Protein AF-A0A8X7V992-F1 (afdb_monomer)

Mean predicted aligned error: 5.13 Å

Radius of gyration: 12.74 Å; Cα contacts (8 Å, |Δi|>4): 55; chains: 1; bounding box: 28×16×43 Å

Nearest PDB structures (foldseek):
  7lga-assembly2_D  TM=8.544E-01  e=3.458E-03  Homo sapiens
  7lga-assembly1_B  TM=8.326E-01  e=3.249E-03  Homo sapiens
  6tn7-assembly1_B  TM=7.992E-01  e=6.842E-02  Homo sapiens
  4x3x-assembly1_A  TM=7.653E-01  e=1.443E-01  Rattus norvegicus

Foldseek 3Di:
DACPPHDLVVLLVVLVVVPCVVPDDFQVSLVVSLVRYDPQLSVVCVPPDDRHPVRSSVSSNCVVVVVVVVPPDD

Organism: Brassica carinata (NCBI:txid52824)

pLDDT: mean 89.91, std 13.43, range [44.28, 97.94]

Secondary structure (DSSP, 8-state):
---TTS-HHHHHHHHHHTT-TTTS-HHHHHHHHHHHS-HHHHHHTTT---SSHHHHHHHHHHHHHHHHHT----

Solvent-accessible surface area (backbone atoms only — not comparable to full-atom values): 4474 Å² total; per-residue (Å²): 123,65,25,73,90,52,53,66,67,59,33,49,55,54,55,64,69,65,63,48,75,87,77,47,55,55,68,56,48,33,50,52,50,53,72,16,46,45,66,71,56,38,61,77,44,63,91,59,89,64,81,38,60,66,57,48,49,52,56,45,42,52,49,62,52,49,60,59,65,72,72,77,83,133

Sequence (74 aa):
MKQGDSSVREYNSSFLAAGLLDNHDQGMLVKMYRDGLKEDIRVALESTDFSTIDDIMQAALDIEEGARSSSSDS

Structure (mmCIF, N/CA/C/O backbone):
data_AF-A0A8X7V992-F1
#
_entry.id   AF-A0A8X7V992-F1
#
loop_
_atom_site.group_PDB
_atom_site.id
_atom_site.type_symbol
_atom_site.label_atom_id
_atom_site.label_alt_id
_atom_site.label_comp_id
_atom_site.label_asym_id
_atom_site.label_entity_id
_atom_site.label_seq_id
_atom_site.pdbx_PDB_ins_code
_atom_site.Cartn_x
_atom_site.Cartn_y
_atom_site.Cartn_z
_atom_site.occupancy
_atom_site.B_iso_or_equiv
_atom_site.auth_seq_id
_atom_site.auth_comp_id
_atom_site.auth_asym_id
_atom_site.auth_atom_id
_atom_site.pdbx_PDB_model_num
ATOM 1 N N . MET A 1 1 ? 7.196 -10.013 -1.022 1.00 85.31 1 MET A N 1
ATOM 2 C CA . MET A 1 1 ? 7.316 -9.562 0.384 1.00 85.31 1 MET A CA 1
ATOM 3 C C . MET A 1 1 ? 5.930 -9.483 0.985 1.00 85.31 1 MET A C 1
ATOM 5 O O . MET A 1 1 ? 4.990 -9.264 0.234 1.00 85.31 1 MET A O 1
ATOM 9 N N . LYS A 1 2 ? 5.799 -9.679 2.296 1.00 93.81 2 LYS A N 1
ATOM 10 C CA . LYS A 1 2 ? 4.530 -9.530 3.016 1.00 93.81 2 LYS A CA 1
ATOM 11 C C . LYS A 1 2 ? 4.763 -8.645 4.238 1.00 93.81 2 LYS A C 1
ATOM 13 O O . LYS A 1 2 ? 5.856 -8.698 4.793 1.00 93.81 2 LYS A O 1
ATOM 18 N N . GLN A 1 3 ? 3.755 -7.880 4.640 1.00 95.50 3 GLN A N 1
ATOM 19 C CA . GLN A 1 3 ? 3.778 -7.023 5.821 1.00 95.50 3 GLN A CA 1
ATOM 20 C C . GLN A 1 3 ? 4.008 -7.845 7.097 1.00 95.50 3 GLN A C 1
ATOM 22 O O . GLN A 1 3 ? 4.760 -7.418 7.963 1.00 95.50 3 GLN A O 1
ATOM 27 N N . GLY A 1 4 ? 3.430 -9.050 7.196 1.00 93.06 4 GLY A N 1
ATOM 28 C CA . GLY A 1 4 ? 3.616 -9.909 8.371 1.00 93.06 4 GLY A CA 1
ATOM 29 C C . GLY A 1 4 ? 3.151 -9.198 9.639 1.00 93.06 4 GLY A C 1
ATOM 30 O O . GLY A 1 4 ? 2.073 -8.619 9.624 1.00 93.06 4 GLY A O 1
ATOM 31 N N . ASP A 1 5 ? 3.967 -9.193 10.693 1.00 93.25 5 ASP A N 1
ATOM 32 C CA . ASP A 1 5 ? 3.682 -8.460 11.937 1.00 93.25 5 ASP A CA 1
ATOM 33 C C . ASP A 1 5 ? 4.171 -7.002 11.914 1.00 93.25 5 ASP A C 1
ATOM 35 O O . ASP A 1 5 ? 3.826 -6.225 12.806 1.00 93.25 5 ASP A O 1
ATOM 39 N N . SER A 1 6 ? 4.925 -6.606 10.884 1.00 95.69 6 SER A N 1
ATOM 40 C CA . SER A 1 6 ? 5.474 -5.258 10.747 1.00 95.69 6 SER A CA 1
ATOM 41 C C . SER A 1 6 ? 4.383 -4.200 10.560 1.00 95.69 6 SER A C 1
ATOM 43 O O . SER A 1 6 ? 3.277 -4.469 10.073 1.00 95.69 6 SER A O 1
ATOM 45 N N . SER A 1 7 ? 4.714 -2.966 10.931 1.00 96.62 7 SER A N 1
ATOM 46 C CA . SER A 1 7 ? 3.904 -1.794 10.596 1.00 96.62 7 SER A CA 1
ATOM 47 C C . SER A 1 7 ? 3.877 -1.545 9.086 1.00 96.62 7 SER A C 1
ATOM 49 O O . SER A 1 7 ? 4.773 -1.975 8.352 1.00 96.62 7 SER A O 1
ATOM 51 N N . VAL A 1 8 ? 2.884 -0.791 8.609 1.00 97.25 8 VAL A N 1
ATOM 52 C CA . VAL A 1 8 ? 2.813 -0.366 7.199 1.00 97.25 8 VAL A CA 1
ATOM 53 C C . VAL A 1 8 ? 4.062 0.431 6.804 1.00 97.25 8 VAL A C 1
ATOM 55 O O . VAL A 1 8 ? 4.578 0.259 5.701 1.0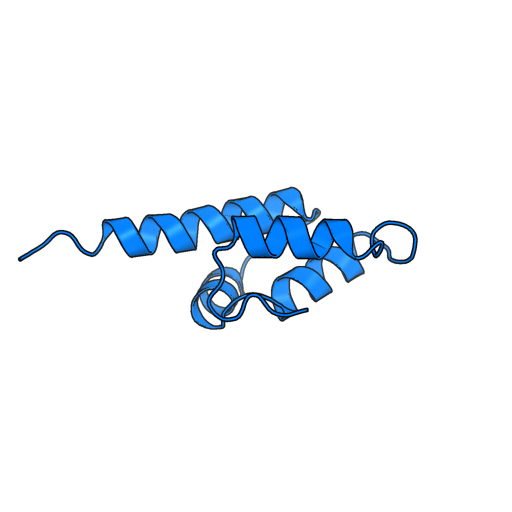0 97.25 8 VAL A O 1
ATOM 58 N N . ARG A 1 9 ? 4.616 1.239 7.721 1.00 96.25 9 ARG A N 1
ATOM 59 C CA . ARG A 1 9 ? 5.860 1.995 7.487 1.00 96.25 9 ARG A CA 1
ATOM 60 C C . ARG A 1 9 ? 7.061 1.080 7.247 1.00 96.25 9 ARG A C 1
ATOM 62 O O . ARG A 1 9 ? 7.771 1.254 6.261 1.00 96.25 9 ARG A O 1
ATOM 69 N N . GLU A 1 10 ? 7.273 0.095 8.117 1.00 96.94 10 GLU A N 1
ATOM 70 C CA . GLU A 1 10 ? 8.380 -0.868 7.990 1.00 96.94 10 GLU A CA 1
ATOM 71 C C . GLU A 1 10 ? 8.236 -1.744 6.740 1.00 96.94 10 GLU A C 1
ATOM 73 O O . GLU A 1 10 ? 9.219 -2.025 6.043 1.00 96.94 10 GLU A O 1
ATOM 78 N N . TYR A 1 11 ? 7.002 -2.142 6.426 1.00 97.44 11 TYR A N 1
ATOM 79 C CA . TYR A 1 11 ? 6.697 -2.856 5.196 1.00 97.44 11 TYR A CA 1
ATOM 80 C C . TYR A 1 11 ? 7.015 -2.007 3.962 1.00 97.44 11 TYR A C 1
ATOM 82 O O . TYR A 1 11 ? 7.688 -2.497 3.056 1.00 97.44 11 TYR A O 1
ATOM 90 N N . ASN A 1 12 ? 6.620 -0.730 3.949 1.00 95.81 12 ASN A N 1
ATOM 91 C CA . ASN A 1 12 ? 6.916 0.188 2.853 1.00 95.81 12 ASN A CA 1
ATOM 92 C C . ASN A 1 12 ? 8.425 0.353 2.632 1.00 95.81 12 ASN A C 1
ATOM 94 O O . ASN A 1 12 ? 8.906 0.201 1.511 1.00 95.81 12 ASN A O 1
ATOM 98 N N . SER A 1 13 ? 9.192 0.589 3.701 1.00 95.31 13 SER A N 1
ATOM 99 C CA . SER A 1 13 ? 10.654 0.684 3.605 1.00 95.31 13 SER A CA 1
ATOM 100 C C . SER A 1 13 ? 11.269 -0.584 3.008 1.00 95.31 13 SER A C 1
ATOM 102 O O . SER A 1 13 ? 12.124 -0.496 2.128 1.00 95.31 13 SER A O 1
ATOM 104 N N . SER A 1 14 ? 10.798 -1.760 3.432 1.00 94.44 14 SER A N 1
ATOM 105 C CA . SER A 1 14 ? 11.258 -3.043 2.889 1.00 94.44 14 SER A CA 1
ATOM 106 C C . SER A 1 14 ? 10.871 -3.218 1.418 1.00 94.44 14 SER A C 1
ATOM 108 O O . SER A 1 14 ? 11.674 -3.702 0.621 1.00 94.44 14 SER A O 1
ATOM 110 N N . PHE A 1 15 ? 9.660 -2.797 1.045 1.00 94.69 15 PHE A N 1
ATOM 111 C CA . PHE A 1 15 ? 9.160 -2.878 -0.323 1.00 94.69 15 PHE A CA 1
ATOM 112 C C . PHE A 1 15 ? 10.000 -2.033 -1.289 1.00 94.69 15 PHE A C 1
ATOM 114 O O . PHE A 1 15 ? 10.429 -2.533 -2.329 1.00 94.69 15 PHE A O 1
ATOM 121 N N . LEU A 1 16 ? 10.289 -0.783 -0.918 1.00 92.38 16 LEU A N 1
ATOM 122 C CA . LEU A 1 16 ? 11.102 0.134 -1.721 1.00 92.38 16 LEU A CA 1
ATOM 123 C C . LEU A 1 16 ? 12.567 -0.323 -1.812 1.00 92.38 16 LEU A C 1
ATOM 125 O O . LEU A 1 16 ? 13.184 -0.219 -2.872 1.00 92.38 16 LEU A O 1
ATOM 129 N N . ALA A 1 17 ? 13.114 -0.889 -0.732 1.00 93.31 17 ALA A N 1
ATOM 130 C CA . ALA A 1 17 ? 14.489 -1.391 -0.697 1.00 93.31 17 ALA A CA 1
ATOM 131 C C . ALA A 1 17 ? 14.719 -2.643 -1.565 1.00 93.31 17 ALA A C 1
ATOM 133 O O . ALA A 1 17 ? 15.863 -2.977 -1.868 1.00 93.31 17 ALA A O 1
ATOM 134 N N . ALA A 1 18 ? 13.662 -3.335 -1.994 1.00 89.25 18 ALA A N 1
ATOM 135 C CA . ALA A 1 18 ? 13.779 -4.558 -2.784 1.00 89.25 18 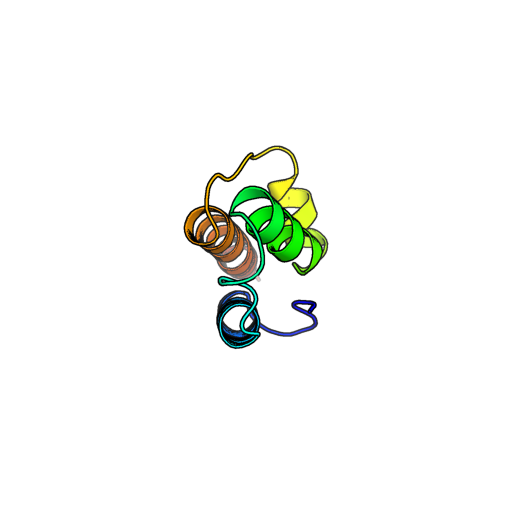ALA A CA 1
ATOM 136 C C . ALA A 1 18 ? 14.167 -4.337 -4.258 1.00 89.25 18 ALA A C 1
ATOM 138 O O . ALA A 1 18 ? 14.258 -5.310 -5.005 1.00 89.25 18 ALA A O 1
ATOM 139 N N . GLY A 1 19 ? 14.371 -3.088 -4.696 1.00 85.19 19 GLY A N 1
ATOM 140 C CA . GLY A 1 19 ? 14.805 -2.783 -6.065 1.00 85.19 19 GLY A CA 1
ATOM 141 C C . GLY A 1 19 ? 13.771 -3.151 -7.136 1.00 85.19 19 GLY A C 1
ATOM 142 O O . GLY A 1 19 ? 14.123 -3.464 -8.271 1.00 85.19 19 GLY A O 1
ATOM 143 N N . LEU A 1 20 ? 12.485 -3.161 -6.772 1.00 85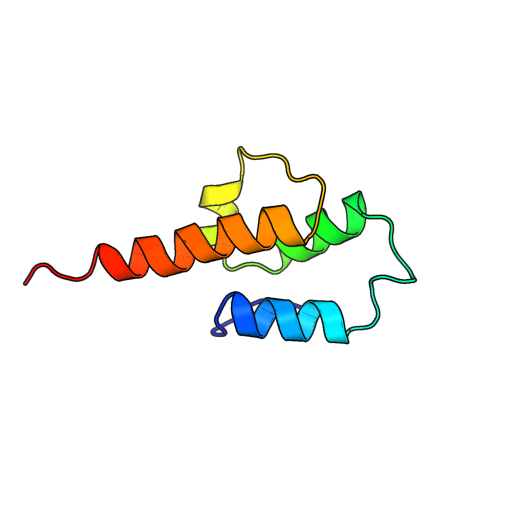.00 20 LEU A N 1
ATOM 144 C CA . LEU A 1 20 ? 11.387 -3.521 -7.677 1.00 85.00 20 LEU A CA 1
ATOM 145 C C . LEU A 1 20 ? 10.993 -2.379 -8.621 1.00 85.00 20 LEU A C 1
ATOM 147 O O . LEU A 1 20 ? 10.452 -2.645 -9.692 1.00 85.00 20 LEU A O 1
ATOM 151 N N . LEU A 1 21 ? 11.271 -1.130 -8.231 1.00 83.62 21 LEU A N 1
ATOM 152 C CA . LEU A 1 21 ? 10.834 0.075 -8.945 1.00 83.62 21 LEU A CA 1
ATOM 153 C C . LEU A 1 21 ? 11.373 0.154 -10.380 1.00 83.62 21 LEU A C 1
ATOM 155 O O . LEU A 1 21 ? 10.679 0.651 -11.259 1.00 83.62 21 LEU A O 1
ATOM 159 N N . ASP A 1 22 ? 12.570 -0.380 -10.625 1.00 85.06 22 ASP A N 1
ATOM 160 C CA . ASP A 1 22 ? 13.217 -0.325 -11.941 1.00 85.06 22 ASP A CA 1
ATOM 161 C C . ASP A 1 22 ? 12.752 -1.442 -12.894 1.00 85.06 22 ASP A C 1
ATOM 163 O O . ASP A 1 22 ? 13.042 -1.400 -14.088 1.00 85.06 22 ASP A O 1
ATOM 167 N N . ASN A 1 23 ? 12.034 -2.452 -12.383 1.00 89.69 23 ASN A N 1
ATOM 168 C CA . ASN A 1 23 ? 11.706 -3.681 -13.118 1.00 89.69 23 ASN A CA 1
ATOM 169 C C . ASN A 1 23 ? 10.210 -3.854 -13.416 1.00 89.69 23 ASN A C 1
ATOM 171 O O . ASN A 1 23 ? 9.826 -4.782 -14.132 1.00 89.69 23 ASN A O 1
ATOM 175 N N . HIS A 1 24 ? 9.358 -2.993 -12.861 1.00 92.88 24 HIS A N 1
ATOM 176 C CA . HIS A 1 24 ? 7.908 -3.128 -12.935 1.00 92.88 24 HIS A CA 1
ATOM 177 C C . HIS A 1 24 ? 7.239 -1.779 -13.189 1.00 92.88 24 HIS A C 1
ATOM 179 O O . HIS A 1 24 ? 7.683 -0.748 -12.691 1.00 92.88 24 HIS A O 1
ATOM 185 N N . ASP A 1 25 ? 6.144 -1.791 -13.949 1.00 95.00 25 ASP A N 1
ATOM 186 C CA . ASP A 1 25 ? 5.296 -0.610 -14.089 1.00 95.00 25 ASP A CA 1
ATOM 187 C C . ASP A 1 25 ? 4.539 -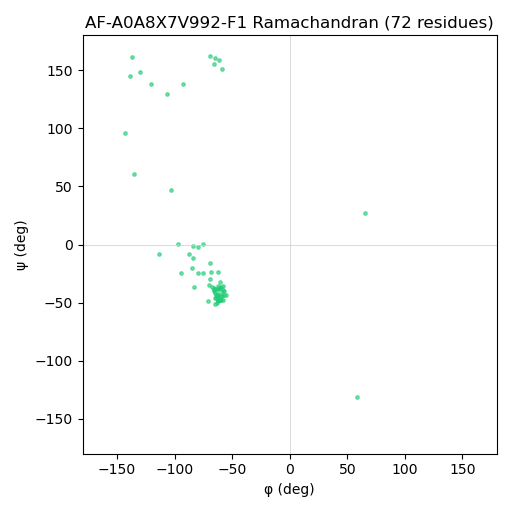0.294 -12.784 1.00 95.00 25 ASP A C 1
ATOM 189 O O . ASP A 1 25 ? 4.403 -1.135 -11.891 1.00 95.00 25 ASP A O 1
ATOM 193 N N . GLN A 1 26 ? 4.029 0.937 -12.680 1.00 93.81 26 GLN A N 1
ATOM 194 C CA . GLN A 1 26 ? 3.300 1.411 -11.497 1.00 93.81 26 GLN A CA 1
ATOM 195 C C . GLN A 1 26 ? 2.088 0.539 -11.145 1.00 93.81 26 GLN A C 1
ATOM 197 O O . GLN A 1 26 ? 1.872 0.249 -9.972 1.00 93.81 26 GLN A O 1
ATOM 202 N N . GLY A 1 27 ? 1.326 0.067 -12.135 1.00 95.62 27 GLY A N 1
ATOM 203 C CA . GLY A 1 27 ? 0.149 -0.767 -11.880 1.00 95.62 27 GLY A CA 1
ATOM 204 C C . GLY A 1 27 ? 0.524 -2.108 -11.248 1.00 95.62 27 GLY A C 1
ATOM 205 O O . GLY A 1 27 ? -0.106 -2.553 -10.286 1.00 95.62 27 GLY A O 1
ATOM 206 N N . MET A 1 28 ? 1.597 -2.730 -11.740 1.00 95.44 28 MET A N 1
ATOM 207 C CA . MET A 1 28 ? 2.157 -3.945 -11.157 1.00 95.44 28 MET A CA 1
ATOM 208 C C . MET A 1 28 ? 2.695 -3.693 -9.746 1.00 95.44 28 MET A C 1
ATOM 210 O O . MET A 1 28 ? 2.425 -4.486 -8.846 1.00 95.44 28 MET A O 1
ATOM 214 N N . LEU A 1 29 ? 3.409 -2.587 -9.525 1.00 96.06 29 LEU A N 1
ATOM 215 C CA . LEU A 1 29 ? 3.937 -2.224 -8.208 1.00 96.06 29 LEU A CA 1
ATOM 216 C C . LEU A 1 29 ? 2.812 -2.048 -7.179 1.00 96.06 29 LEU A C 1
ATOM 218 O O . LEU A 1 29 ? 2.877 -2.645 -6.105 1.00 96.06 29 LEU A O 1
ATOM 222 N N . VAL A 1 30 ? 1.754 -1.308 -7.523 1.00 97.06 30 VAL A N 1
ATOM 223 C CA . VAL A 1 30 ? 0.567 -1.122 -6.671 1.00 97.06 30 VAL A CA 1
ATOM 224 C C . VAL A 1 30 ? -0.089 -2.460 -6.338 1.00 97.06 30 VAL A C 1
ATOM 226 O O . VAL A 1 30 ? -0.408 -2.723 -5.176 1.00 97.06 30 VAL A O 1
ATOM 229 N N . LYS A 1 31 ? -0.240 -3.345 -7.330 1.00 96.12 31 LYS A N 1
ATOM 230 C CA . LYS A 1 31 ? -0.795 -4.685 -7.113 1.00 96.12 31 LYS A CA 1
ATOM 231 C C . LYS A 1 31 ? 0.073 -5.513 -6.163 1.00 96.12 31 LYS A C 1
ATOM 233 O O . LYS A 1 31 ? -0.437 -6.074 -5.198 1.00 96.12 31 LYS A O 1
ATOM 238 N N . MET A 1 32 ? 1.386 -5.548 -6.390 1.00 96.12 32 MET A N 1
ATOM 239 C CA . MET A 1 32 ? 2.333 -6.267 -5.530 1.00 96.12 32 MET A CA 1
ATOM 240 C C . MET A 1 32 ? 2.340 -5.727 -4.097 1.00 96.12 32 MET A C 1
ATOM 242 O O . MET A 1 32 ? 2.469 -6.507 -3.151 1.00 96.12 32 MET A O 1
ATOM 246 N N . TYR A 1 33 ? 2.202 -4.410 -3.935 1.00 97.06 33 TYR A N 1
ATOM 247 C CA . TYR A 1 33 ? 2.097 -3.768 -2.630 1.00 97.06 33 TYR A CA 1
ATOM 248 C C . TYR A 1 33 ? 0.815 -4.202 -1.908 1.00 97.06 33 TYR A C 1
ATOM 250 O O . TYR A 1 33 ? 0.873 -4.715 -0.791 1.00 97.06 33 TYR A O 1
ATOM 258 N N . ARG A 1 34 ? -0.343 -4.105 -2.578 1.00 97.38 34 ARG A N 1
ATOM 259 C CA . ARG A 1 34 ? -1.642 -4.563 -2.052 1.00 97.38 34 ARG A CA 1
ATOM 260 C C . ARG A 1 34 ? -1.617 -6.035 -1.638 1.00 97.38 34 ARG A C 1
ATOM 262 O O . ARG A 1 34 ? -2.131 -6.395 -0.578 1.00 97.38 34 ARG A O 1
ATOM 269 N N . ASP A 1 35 ? -1.009 -6.890 -2.452 1.00 96.62 35 ASP A N 1
ATOM 270 C CA . ASP A 1 35 ? -0.903 -8.329 -2.194 1.00 96.62 35 ASP A CA 1
ATOM 271 C C . ASP A 1 35 ? 0.010 -8.643 -0.994 1.00 96.62 35 ASP A C 1
ATOM 273 O O . ASP A 1 35 ? -0.139 -9.678 -0.334 1.00 96.62 35 ASP A O 1
ATOM 277 N N . GLY A 1 36 ? 0.932 -7.742 -0.653 1.00 96.94 36 GLY A N 1
ATOM 278 C CA . GLY A 1 36 ? 1.795 -7.884 0.513 1.00 96.94 36 GLY A CA 1
ATOM 279 C C . GLY A 1 36 ? 1.194 -7.384 1.827 1.00 96.94 36 GLY A C 1
ATOM 280 O O . GLY A 1 36 ? 1.654 -7.840 2.872 1.00 96.94 36 GLY A O 1
ATOM 281 N N . LEU A 1 37 ? 0.178 -6.516 1.810 1.00 97.94 37 LEU A N 1
ATOM 282 C CA . LEU A 1 37 ? -0.463 -5.990 3.026 1.00 97.94 37 LEU A CA 1
ATOM 283 C C . LEU A 1 37 ? -1.108 -7.093 3.889 1.00 97.94 37 LEU A C 1
ATOM 285 O O . LEU A 1 37 ? -1.414 -8.195 3.410 1.00 97.94 37 LEU A O 1
ATOM 289 N N . LYS A 1 38 ? -1.323 -6.797 5.178 1.00 96.81 38 LYS A N 1
ATOM 290 C CA . LYS A 1 38 ? -2.159 -7.618 6.067 1.00 96.81 38 LYS A CA 1
ATOM 291 C C . LYS A 1 38 ? -3.582 -7.730 5.513 1.00 96.81 38 LYS A C 1
ATOM 293 O O . LYS A 1 38 ? -4.047 -6.876 4.761 1.00 96.81 38 LYS A O 1
ATOM 298 N N . GLU A 1 39 ? -4.245 -8.839 5.828 1.00 95.75 39 GLU A N 1
ATOM 299 C CA . GLU A 1 39 ? -5.558 -9.168 5.267 1.00 95.75 39 GLU A CA 1
ATOM 300 C C . GLU A 1 39 ? -6.636 -8.148 5.638 1.00 95.75 39 GLU A C 1
ATOM 302 O O . GLU A 1 39 ? -7.371 -7.719 4.757 1.00 95.75 39 GLU A O 1
ATOM 307 N N . ASP A 1 40 ? -6.675 -7.706 6.891 1.00 95.06 40 ASP A N 1
ATOM 308 C CA . ASP A 1 40 ? -7.592 -6.674 7.383 1.00 95.06 40 ASP A CA 1
ATOM 309 C C . ASP A 1 40 ? -7.454 -5.353 6.611 1.00 95.06 40 ASP A C 1
ATOM 311 O O . ASP A 1 40 ? -8.448 -4.813 6.123 1.00 95.06 40 ASP A O 1
ATOM 315 N N . ILE A 1 41 ? -6.222 -4.878 6.412 1.00 96.50 41 ILE A N 1
ATOM 316 C CA . ILE A 1 41 ? -5.936 -3.676 5.620 1.00 96.50 41 ILE A CA 1
ATOM 317 C C . ILE A 1 41 ? -6.320 -3.906 4.154 1.00 96.50 41 ILE A C 1
ATOM 319 O O . ILE A 1 41 ? -6.979 -3.070 3.545 1.00 96.50 41 ILE A O 1
ATOM 323 N N . ARG A 1 42 ? -5.949 -5.050 3.568 1.00 96.06 42 ARG A N 1
ATOM 324 C CA . ARG A 1 42 ? -6.255 -5.365 2.165 1.00 96.06 42 ARG A CA 1
ATOM 325 C C . ARG A 1 42 ? -7.760 -5.380 1.895 1.00 96.06 42 ARG A C 1
ATO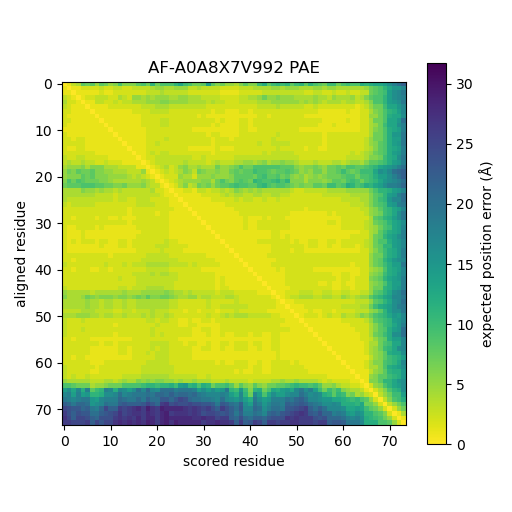M 327 O O . ARG A 1 42 ? -8.183 -4.820 0.888 1.00 96.06 42 ARG A O 1
ATOM 334 N N . VAL A 1 43 ? -8.542 -6.003 2.776 1.00 96.00 43 VAL A N 1
ATOM 335 C CA . VAL A 1 43 ? -10.009 -6.063 2.679 1.00 96.00 43 VAL A CA 1
ATOM 336 C C . VAL A 1 43 ? -10.605 -4.660 2.784 1.00 96.00 43 VAL A C 1
ATOM 338 O O . VAL A 1 43 ? -11.441 -4.287 1.967 1.00 96.00 43 VAL A O 1
ATOM 341 N N . ALA A 1 44 ? -10.125 -3.839 3.721 1.00 95.88 44 ALA A N 1
ATOM 342 C CA . ALA A 1 44 ? -10.569 -2.450 3.847 1.00 95.88 44 ALA A CA 1
ATOM 343 C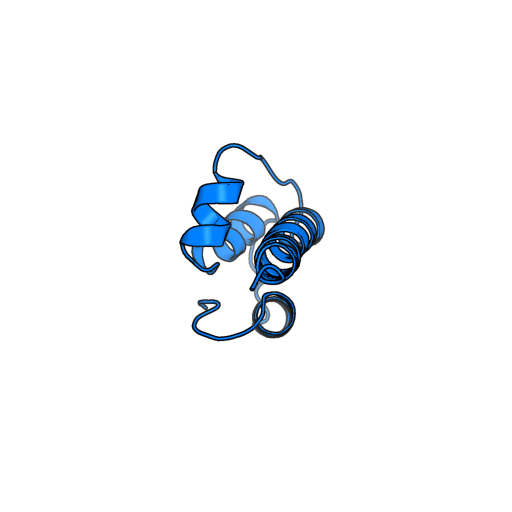 C . ALA A 1 44 ? -10.248 -1.586 2.606 1.00 95.88 44 ALA A C 1
ATOM 345 O O . ALA A 1 44 ? -10.924 -0.591 2.354 1.00 95.88 44 ALA A O 1
ATOM 346 N N . LEU A 1 45 ? -9.250 -1.977 1.809 1.00 95.94 45 LEU A N 1
ATOM 347 C CA . LEU A 1 45 ? -8.829 -1.291 0.585 1.00 95.94 45 LEU A CA 1
ATOM 348 C C . LEU A 1 45 ? -9.415 -1.881 -0.709 1.00 95.94 45 LEU A C 1
ATOM 350 O O . LEU A 1 45 ? -9.075 -1.396 -1.793 1.00 95.94 45 LEU A O 1
ATOM 354 N N . GLU A 1 46 ? -10.243 -2.928 -0.638 1.00 93.19 46 GLU A N 1
ATOM 355 C CA . GLU A 1 46 ? -10.663 -3.711 -1.810 1.00 93.19 46 GLU A CA 1
ATOM 356 C C . GLU A 1 46 ? -11.376 -2.854 -2.867 1.00 93.19 46 GLU A C 1
ATOM 358 O O . GLU A 1 46 ? -11.078 -2.979 -4.054 1.00 93.19 46 GLU A O 1
ATOM 363 N N . SER A 1 47 ? -12.235 -1.928 -2.433 1.00 92.44 47 SER A N 1
ATOM 364 C CA . SER A 1 47 ? -13.053 -1.069 -3.301 1.00 92.44 47 SER A CA 1
ATOM 365 C C . SER A 1 47 ? -12.356 0.189 -3.827 1.00 92.44 47 SER A C 1
ATOM 367 O O . SER A 1 47 ? -12.986 0.973 -4.534 1.00 92.44 47 SER A O 1
ATOM 369 N N . THR A 1 48 ? -11.101 0.430 -3.448 1.00 95.12 48 THR A N 1
ATOM 370 C CA . THR A 1 48 ? -10.375 1.653 -3.816 1.00 95.12 48 THR A CA 1
ATOM 371 C C . THR A 1 48 ? -9.334 1.338 -4.877 1.00 95.12 48 THR A C 1
ATOM 373 O O . THR A 1 48 ? -8.526 0.434 -4.690 1.00 95.12 48 THR A O 1
ATOM 376 N N . ASP A 1 49 ? -9.299 2.094 -5.968 1.00 94.50 49 ASP A N 1
ATOM 377 C CA . ASP A 1 49 ? -8.224 1.995 -6.955 1.00 94.50 49 ASP A CA 1
ATOM 378 C C . ASP A 1 49 ? -7.115 3.002 -6.638 1.00 94.50 49 ASP A C 1
ATOM 380 O O . ASP A 1 49 ? -7.382 4.152 -6.290 1.00 94.50 49 ASP A O 1
ATOM 38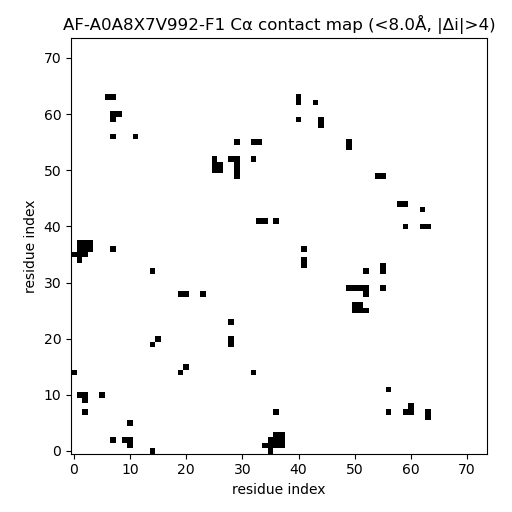4 N N . PHE A 1 50 ? -5.861 2.571 -6.777 1.00 96.81 50 PHE A N 1
ATOM 385 C CA . PHE A 1 50 ? -4.682 3.389 -6.495 1.00 96.81 50 PHE A CA 1
ATOM 386 C C . PHE A 1 50 ? -3.814 3.521 -7.741 1.00 96.81 50 PHE A C 1
ATOM 388 O O . PHE A 1 50 ? -3.610 2.548 -8.466 1.00 96.81 50 PHE A O 1
ATOM 395 N N . SER A 1 51 ? -3.302 4.729 -7.981 1.00 94.31 51 SER A N 1
ATOM 396 C CA . SER A 1 51 ? -2.442 5.013 -9.138 1.00 94.31 51 SER A CA 1
ATOM 397 C C . SER A 1 51 ? -0.956 4.909 -8.803 1.00 94.31 51 SER A C 1
ATOM 399 O O . SER A 1 51 ? -0.150 4.675 -9.703 1.00 94.31 51 SER A O 1
ATOM 401 N N . THR A 1 52 ? -0.589 5.079 -7.530 1.00 96.38 52 THR A N 1
ATOM 402 C CA . THR A 1 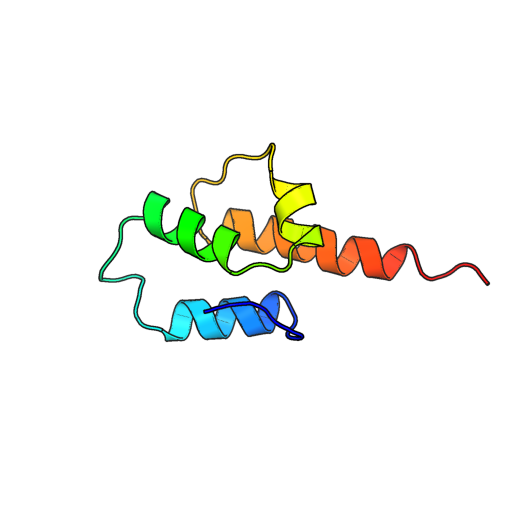52 ? 0.803 5.054 -7.074 1.00 96.38 52 THR A CA 1
ATOM 403 C C . THR A 1 52 ? 0.980 4.270 -5.774 1.00 96.38 52 THR A C 1
ATOM 405 O O . THR A 1 52 ? 0.025 4.045 -5.026 1.00 96.38 52 THR A O 1
ATOM 408 N N . ILE A 1 53 ? 2.227 3.873 -5.495 1.00 96.12 53 ILE A N 1
ATOM 409 C CA . ILE A 1 53 ? 2.625 3.288 -4.204 1.00 96.12 53 ILE A CA 1
ATOM 410 C C . ILE A 1 53 ? 2.326 4.236 -3.037 1.00 96.12 53 ILE A C 1
ATOM 412 O O . ILE A 1 53 ? 1.866 3.778 -1.995 1.00 96.12 53 ILE A O 1
ATOM 416 N N . ASP A 1 54 ? 2.543 5.538 -3.214 1.00 95.94 54 ASP A N 1
ATOM 417 C CA . ASP A 1 54 ? 2.323 6.517 -2.149 1.00 95.94 54 ASP A CA 1
ATOM 418 C C . ASP A 1 54 ? 0.835 6.613 -1.776 1.00 95.94 54 ASP A C 1
ATOM 420 O O . ASP A 1 54 ? 0.507 6.647 -0.589 1.00 95.94 54 ASP A O 1
ATOM 424 N N . ASP A 1 55 ? -0.070 6.556 -2.764 1.00 97.00 55 ASP A N 1
ATOM 425 C CA . ASP A 1 55 ? -1.519 6.594 -2.516 1.00 97.00 55 ASP A CA 1
ATOM 426 C C . ASP A 1 55 ? -1.982 5.388 -1.682 1.00 97.00 55 ASP A C 1
ATOM 428 O O . ASP A 1 55 ? -2.687 5.540 -0.681 1.00 97.00 55 ASP A O 1
ATOM 432 N N . ILE A 1 56 ? -1.569 4.174 -2.076 1.00 97.88 56 ILE A N 1
ATOM 433 C CA . ILE A 1 56 ? -1.948 2.950 -1.356 1.00 97.88 56 ILE A CA 1
ATOM 434 C C . ILE A 1 56 ? -1.259 2.857 0.010 1.00 97.88 56 ILE A C 1
ATOM 436 O O . ILE A 1 56 ? -1.868 2.374 0.966 1.00 97.88 56 ILE A O 1
ATOM 440 N N . MET A 1 57 ? -0.020 3.342 0.135 1.00 96.56 57 MET A N 1
ATOM 441 C CA . MET A 1 57 ? 0.690 3.414 1.412 1.00 96.56 57 MET A CA 1
ATOM 442 C C . MET A 1 57 ? -0.054 4.323 2.391 1.00 96.56 57 MET A C 1
ATOM 444 O O . MET A 1 57 ? -0.270 3.926 3.535 1.00 96.56 57 MET A O 1
ATOM 448 N N . GLN A 1 58 ? -0.465 5.518 1.959 1.00 97.38 58 GLN A N 1
ATOM 449 C CA . GLN A 1 58 ? -1.168 6.453 2.834 1.00 97.38 58 GLN A CA 1
ATOM 450 C C . GLN A 1 58 ? -2.514 5.882 3.293 1.00 97.38 58 GLN A C 1
ATOM 452 O O . GLN A 1 58 ? -2.801 5.890 4.486 1.00 97.38 58 GLN A O 1
ATOM 457 N N . ALA A 1 59 ? -3.288 5.285 2.384 1.00 97.00 59 ALA A N 1
ATOM 458 C CA . ALA A 1 59 ? -4.551 4.647 2.749 1.00 97.00 59 ALA A CA 1
ATOM 459 C C . ALA A 1 59 ? -4.356 3.466 3.721 1.00 97.00 59 ALA A C 1
ATOM 461 O O . ALA A 1 59 ? -5.137 3.284 4.655 1.00 97.00 59 ALA A O 1
ATOM 462 N N . ALA A 1 60 ? -3.293 2.674 3.542 1.00 97.25 60 ALA A N 1
ATOM 463 C CA . ALA A 1 60 ? -2.944 1.598 4.466 1.00 97.25 60 ALA A CA 1
ATOM 464 C C . ALA A 1 60 ? -2.541 2.125 5.857 1.00 97.25 60 ALA A C 1
ATOM 466 O O . ALA A 1 60 ? -2.904 1.512 6.864 1.00 97.25 60 ALA A O 1
ATOM 467 N N . LEU A 1 61 ? -1.825 3.256 5.929 1.00 96.62 61 LEU A N 1
ATOM 468 C CA . LEU A 1 61 ? -1.485 3.918 7.194 1.00 96.62 61 LEU A CA 1
ATOM 469 C C . LEU A 1 61 ? -2.734 4.403 7.924 1.00 96.62 61 LEU A C 1
ATOM 471 O O . LEU A 1 61 ? -2.867 4.145 9.119 1.00 96.62 61 LEU A O 1
ATOM 475 N N . ASP A 1 62 ? -3.657 5.043 7.208 1.00 95.69 62 ASP A N 1
ATOM 476 C CA . ASP A 1 62 ? -4.890 5.569 7.792 1.00 95.69 62 ASP A CA 1
ATOM 477 C C . ASP A 1 62 ? -5.727 4.446 8.430 1.00 95.69 62 ASP A C 1
ATOM 479 O O . ASP A 1 62 ? -6.304 4.627 9.503 1.00 95.69 62 ASP A O 1
ATOM 483 N N . ILE A 1 63 ? -5.741 3.251 7.827 1.00 94.88 63 ILE A N 1
ATOM 484 C CA . ILE A 1 63 ? -6.403 2.066 8.395 1.00 94.88 63 ILE A CA 1
ATOM 485 C C . ILE A 1 63 ? -5.648 1.538 9.621 1.00 94.88 63 ILE A C 1
ATOM 487 O O . ILE A 1 63 ? -6.269 1.290 10.656 1.00 94.88 63 ILE A O 1
ATOM 491 N N . GLU A 1 64 ? -4.324 1.364 9.535 1.00 94.75 64 GLU A N 1
ATOM 492 C CA . GLU A 1 64 ? -3.516 0.838 10.647 1.00 94.75 64 GLU A CA 1
ATOM 493 C C . GLU A 1 64 ? -3.574 1.757 11.883 1.00 94.75 64 GLU A C 1
ATOM 495 O O . GLU A 1 64 ? -3.645 1.282 13.019 1.00 94.75 64 GLU A O 1
ATOM 500 N N . GLU A 1 65 ? -3.577 3.074 11.681 1.00 90.50 65 GLU A N 1
ATOM 501 C CA . GLU A 1 65 ? -3.641 4.081 12.746 1.00 90.50 65 GLU A CA 1
ATOM 502 C C . GLU A 1 65 ? -5.074 4.345 13.226 1.00 90.50 65 GLU A C 1
ATOM 504 O O . GLU A 1 65 ? -5.312 4.503 14.429 1.00 90.50 65 GLU A O 1
ATOM 509 N N . GLY A 1 66 ? -6.050 4.317 12.317 1.00 82.38 66 GLY A N 1
ATOM 510 C CA . GLY A 1 66 ? -7.471 4.406 12.643 1.00 82.38 66 GLY A CA 1
ATOM 511 C C . GLY A 1 66 ? -7.943 3.234 13.505 1.00 82.38 66 GLY A C 1
ATOM 512 O O . GLY A 1 66 ? -8.613 3.449 14.514 1.00 82.38 66 GLY A O 1
ATOM 513 N N . ALA A 1 67 ? -7.508 2.007 13.196 1.00 62.53 67 ALA A N 1
ATOM 514 C CA . ALA A 1 67 ? -7.808 0.820 14.002 1.00 62.53 67 ALA A CA 1
ATOM 515 C C . ALA A 1 67 ? -7.225 0.907 15.425 1.00 62.53 67 ALA A C 1
ATOM 517 O O . ALA A 1 67 ? -7.858 0.477 16.391 1.00 62.53 67 ALA A O 1
ATOM 518 N N . ARG A 1 68 ? -6.042 1.516 15.582 1.00 57.56 68 ARG A N 1
ATOM 519 C CA . ARG A 1 68 ? -5.421 1.748 16.901 1.00 57.56 68 ARG A CA 1
ATOM 520 C C . ARG A 1 68 ? -6.175 2.788 17.730 1.00 57.56 68 ARG A C 1
ATOM 522 O O . ARG A 1 68 ? -6.189 2.693 18.957 1.00 57.56 68 ARG A O 1
ATOM 529 N N . SER A 1 69 ? -6.830 3.738 17.067 1.00 54.28 69 SER A N 1
ATOM 530 C CA . SER A 1 69 ? -7.599 4.816 17.700 1.00 54.28 69 SER A CA 1
ATOM 531 C C . SER A 1 69 ? -8.947 4.341 18.260 1.00 54.28 69 SER A C 1
ATOM 533 O O . SER A 1 69 ? -9.456 4.925 19.210 1.00 54.28 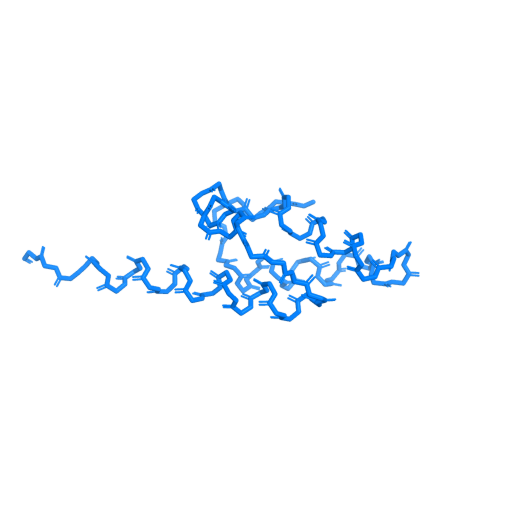69 SER A O 1
ATOM 535 N N . SER A 1 70 ? -9.509 3.248 17.730 1.00 53.91 70 SER A N 1
ATOM 536 C CA . SER A 1 70 ? -10.738 2.622 18.249 1.00 53.91 70 SER A CA 1
ATOM 537 C C . SER A 1 70 ? -10.539 1.730 19.485 1.00 53.91 70 SER A C 1
ATOM 539 O O . SER A 1 70 ? -11.508 1.217 20.033 1.00 53.91 70 SER A O 1
ATOM 541 N N . SER A 1 71 ? -9.302 1.555 19.957 1.00 50.41 71 SER A N 1
ATOM 542 C CA . SER A 1 71 ? -8.956 0.774 21.158 1.00 50.41 71 SER A CA 1
ATOM 543 C C . SER A 1 71 ? -8.633 1.669 22.364 1.00 50.41 71 SER A C 1
ATOM 545 O O . SER A 1 71 ? -7.627 1.495 23.048 1.00 50.41 71 SER A O 1
ATOM 547 N N . SER A 1 72 ? -9.477 2.668 22.619 1.00 49.72 72 SER A N 1
ATOM 548 C CA . SER A 1 72 ? -9.463 3.485 23.842 1.00 49.72 72 SER A CA 1
ATOM 549 C C . SER A 1 72 ? -10.884 3.659 24.371 1.00 49.72 72 SER A C 1
ATOM 551 O O . SER A 1 72 ? -11.388 4.768 24.456 1.00 49.72 72 SER A O 1
ATOM 553 N N . ASP A 1 73 ? -11.527 2.542 24.700 1.00 50.81 73 ASP A N 1
ATOM 554 C CA . ASP A 1 73 ? -12.690 2.517 25.586 1.00 50.81 73 ASP A CA 1
ATOM 555 C C . ASP A 1 73 ? -12.608 1.246 26.437 1.00 50.81 73 ASP A C 1
ATOM 557 O O . ASP A 1 73 ? -12.955 0.153 25.983 1.00 50.81 73 ASP A O 1
ATOM 561 N N . SER A 1 74 ? -12.061 1.386 27.649 1.00 44.28 74 SER A N 1
ATOM 562 C CA . SER A 1 74 ? -12.331 0.577 28.854 1.00 44.28 74 SER A CA 1
ATOM 563 C C . SER A 1 74 ? -11.640 1.202 30.063 1.00 44.28 74 SER A C 1
ATOM 565 O O . SER A 1 74 ? -10.406 1.395 29.995 1.00 44.28 74 SER A O 1
#